Protein AF-A0A1Q8BDU7-F1 (afdb_monomer_lite)

Foldseek 3Di:
DDPVVVVVVVVVVVVVVPPPPPPPPPPPPVPDPPPPDDQFAPDDLVPDDALLSLLCRLDSVSRVLRNLLVVLLVVCCVQEDPVVNVVSVVVVVVLVVVLSVLDDRPDDSVDDDPSSVVSSNVSSVVSSVVSVPADGPHDPVPDPVVVVVVVVPVPPCVVCPVDDDDPPPDD

Sequence (171 aa):
MKPETFLYRLALVVMLATSLTMAFRSSARAAGMQEAGGAGPSFPCEKATTSVEKLICSDRSLSALDLEYSRLYGQRLQESDKPEAEEIRSRAKSSLQTRDNCANDRVDAASLKASELECLASWYYGRIAELSEMPSPAPAEWSPRFVAAVEIYIHPLWRMRDQKPVPEVYV

Structure (mmCIF, N/CA/C/O backbone):
data_AF-A0A1Q8BDU7-F1
#
_entry.id   AF-A0A1Q8BDU7-F1
#
loop_
_atom_site.group_PDB
_atom_site.id
_atom_site.type_symbol
_atom_site.label_atom_id
_atom_site.label_alt_id
_atom_site.label_comp_id
_atom_site.label_asym_id
_atom_site.label_entity_id
_atom_site.label_seq_id
_atom_site.pdbx_PDB_ins_code
_atom_site.Cartn_x
_atom_site.Cartn_y
_atom_site.Cartn_z
_atom_site.occupancy
_atom_site.B_iso_or_equiv
_atom_site.auth_seq_id
_atom_site.auth_comp_id
_atom_site.auth_asym_id
_atom_site.auth_atom_id
_atom_site.pdbx_PDB_model_num
ATOM 1 N N . MET A 1 1 ? -8.641 -54.777 -78.289 1.00 47.88 1 MET A N 1
ATOM 2 C CA . MET A 1 1 ? -8.690 -55.118 -76.846 1.00 47.88 1 MET A CA 1
ATOM 3 C C . MET A 1 1 ? -9.146 -53.892 -76.062 1.00 47.88 1 MET A C 1
ATOM 5 O O . MET A 1 1 ? -8.903 -52.787 -76.518 1.00 47.88 1 MET A O 1
ATOM 9 N N . LYS A 1 2 ? -9.924 -54.103 -74.996 1.00 48.25 2 LYS A N 1
ATOM 10 C CA . LYS A 1 2 ? -11.058 -53.253 -74.578 1.00 48.25 2 LYS A CA 1
ATOM 11 C C . LYS A 1 2 ? -10.652 -51.965 -73.814 1.00 48.25 2 LYS A C 1
ATOM 13 O O . LYS A 1 2 ? -9.809 -52.061 -72.929 1.00 48.25 2 LYS A O 1
ATOM 18 N N . PRO A 1 3 ? -11.291 -50.804 -74.080 1.00 50.81 3 PRO A N 1
ATOM 19 C CA . PRO A 1 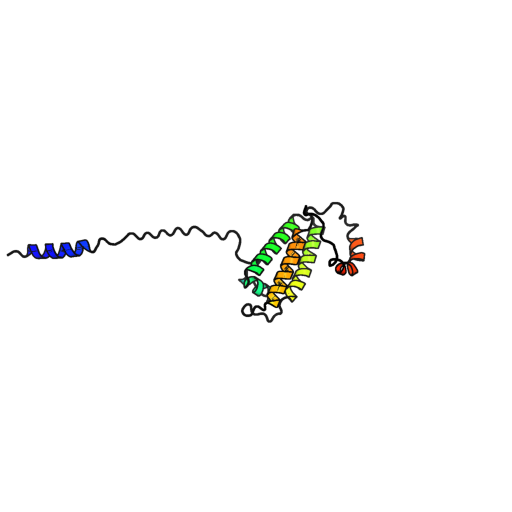3 ? -11.009 -49.512 -73.420 1.00 50.81 3 PRO A CA 1
ATOM 20 C C . PRO A 1 3 ? -11.443 -49.439 -71.939 1.00 50.81 3 PRO A C 1
ATOM 22 O O . PRO A 1 3 ? -11.087 -48.508 -71.224 1.00 50.81 3 PRO A O 1
ATOM 25 N N . GLU A 1 4 ? -12.152 -50.456 -71.453 1.00 53.94 4 GLU A N 1
ATOM 26 C CA . GLU A 1 4 ? -12.769 -50.518 -70.120 1.00 53.94 4 GLU A CA 1
ATOM 27 C C . GLU A 1 4 ? -11.772 -50.839 -68.980 1.00 53.94 4 GLU A C 1
ATOM 29 O O . GLU A 1 4 ? -12.054 -50.596 -67.811 1.00 53.94 4 GLU A O 1
ATOM 34 N N . THR A 1 5 ? -10.578 -51.370 -69.280 1.00 56.34 5 THR A N 1
ATOM 35 C CA . THR A 1 5 ? -9.603 -51.795 -68.248 1.00 56.34 5 THR A CA 1
ATOM 36 C C . THR A 1 5 ? -8.626 -50.697 -67.816 1.00 56.34 5 THR A C 1
ATOM 38 O O . THR A 1 5 ? -7.920 -50.864 -66.820 1.00 56.34 5 THR A O 1
ATOM 41 N N . PHE A 1 6 ? -8.561 -49.579 -68.547 1.00 54.66 6 PHE A N 1
ATOM 42 C CA . PHE A 1 6 ? -7.638 -48.474 -68.250 1.00 54.66 6 PHE A CA 1
ATOM 43 C C . PHE A 1 6 ? -8.195 -47.538 -67.165 1.00 54.66 6 PHE A C 1
ATOM 45 O O . PHE A 1 6 ? -7.457 -47.074 -66.297 1.00 54.66 6 PHE A O 1
ATOM 52 N N . LEU A 1 7 ? -9.518 -47.356 -67.141 1.00 55.69 7 LEU A N 1
ATOM 53 C CA . LEU A 1 7 ? -10.214 -46.544 -66.139 1.00 55.69 7 LEU A CA 1
ATOM 54 C C . LEU A 1 7 ? -10.195 -47.191 -64.742 1.00 55.69 7 LEU A C 1
ATOM 56 O O . LEU A 1 7 ? -10.081 -46.493 -63.738 1.00 55.69 7 LEU A O 1
ATOM 60 N N . TYR A 1 8 ? -10.196 -48.525 -64.668 1.00 51.94 8 TYR A N 1
ATOM 61 C CA . TYR A 1 8 ? -10.174 -49.256 -63.394 1.00 51.94 8 TYR A CA 1
ATOM 62 C C . TYR A 1 8 ? -8.806 -49.241 -62.688 1.00 51.94 8 TYR A C 1
ATOM 64 O O . TYR A 1 8 ? -8.735 -49.377 -61.468 1.00 51.94 8 TYR A O 1
ATOM 72 N N . ARG A 1 9 ? -7.705 -49.055 -63.432 1.00 55.31 9 ARG A N 1
ATOM 73 C CA . ARG A 1 9 ? -6.345 -48.982 -62.864 1.00 55.31 9 ARG A CA 1
ATOM 74 C C . ARG A 1 9 ? -5.955 -47.577 -62.403 1.00 55.31 9 ARG A C 1
ATOM 76 O O . ARG A 1 9 ? -5.210 -47.467 -61.435 1.00 55.31 9 ARG A O 1
ATOM 83 N N . LEU A 1 10 ? -6.500 -46.524 -63.020 1.00 47.88 10 LEU A N 1
ATOM 84 C CA . LEU A 1 10 ? -6.347 -45.153 -62.513 1.00 47.88 10 LEU A CA 1
ATOM 85 C C . LEU A 1 10 ? -7.172 -44.913 -61.235 1.00 47.88 10 LEU A C 1
ATOM 87 O O . LEU A 1 10 ? -6.715 -44.212 -60.336 1.00 47.88 10 LEU A O 1
ATOM 91 N N . ALA A 1 11 ? -8.353 -45.532 -61.117 1.00 51.59 11 ALA A N 1
ATOM 92 C CA . ALA A 1 11 ? -9.232 -45.354 -59.959 1.00 51.59 11 ALA A CA 1
ATOM 93 C C . ALA A 1 11 ? -8.690 -45.983 -58.656 1.00 51.59 11 ALA A C 1
ATOM 95 O O . ALA A 1 11 ? -8.953 -45.463 -57.573 1.00 51.59 11 ALA A O 1
ATOM 96 N N . LEU A 1 12 ? -7.895 -47.060 -58.730 1.00 47.38 12 LEU A N 1
ATOM 97 C CA . LEU A 1 12 ? -7.342 -47.717 -57.534 1.00 47.38 12 LEU A CA 1
ATOM 98 C C . LEU A 1 12 ? -6.225 -46.893 -56.861 1.00 47.38 12 LEU A C 1
ATOM 100 O O . LEU A 1 12 ? -6.081 -46.932 -55.643 1.00 47.38 12 LEU A O 1
ATOM 104 N N . VAL A 1 13 ? -5.448 -46.126 -57.635 1.00 51.22 13 VAL A N 1
ATOM 105 C CA . VAL A 1 13 ? -4.323 -45.330 -57.106 1.00 51.22 13 VAL A CA 1
ATOM 106 C C . VAL A 1 13 ? -4.809 -44.043 -56.428 1.00 51.22 13 VAL A C 1
ATOM 108 O O . VAL A 1 13 ? -4.213 -43.602 -55.450 1.00 51.22 13 VAL A O 1
ATOM 111 N N . VAL A 1 14 ? -5.932 -43.470 -56.876 1.00 49.41 14 VAL A N 1
ATOM 112 C CA . VAL A 1 14 ? -6.504 -42.251 -56.272 1.00 49.41 14 VAL A CA 1
ATOM 113 C C . VAL A 1 14 ? -7.294 -42.555 -54.988 1.00 49.41 14 VAL A C 1
ATOM 115 O O . VAL A 1 14 ? -7.279 -41.751 -54.061 1.00 49.41 14 VAL A O 1
ATOM 118 N N . MET A 1 15 ? -7.905 -43.739 -54.869 1.00 47.75 15 MET A N 1
ATOM 119 C CA . MET A 1 15 ? -8.723 -44.119 -53.701 1.00 47.75 15 MET A CA 1
ATOM 120 C C . MET A 1 15 ? -7.921 -44.594 -52.471 1.00 47.75 15 MET A C 1
ATOM 122 O O . MET A 1 15 ? -8.510 -44.828 -51.419 1.00 47.75 15 MET A O 1
ATOM 126 N N . LEU A 1 16 ? -6.590 -44.715 -52.558 1.00 50.53 16 LEU A N 1
ATOM 127 C CA . LEU A 1 16 ? -5.721 -44.988 -51.397 1.00 50.53 16 LEU A CA 1
ATOM 128 C C . LEU A 1 16 ? -5.041 -43.728 -50.831 1.00 50.53 16 LEU A C 1
ATOM 130 O O . LEU A 1 16 ? -4.495 -43.778 -49.732 1.00 50.53 16 LEU A O 1
ATOM 134 N N . ALA A 1 17 ? -5.108 -42.589 -51.528 1.00 49.16 17 ALA A N 1
ATOM 135 C CA . ALA A 1 17 ? -4.513 -41.325 -51.081 1.00 49.16 17 ALA A CA 1
ATOM 136 C C . ALA A 1 17 ? -5.499 -40.400 -50.337 1.00 49.16 17 ALA A C 1
ATOM 138 O O . ALA A 1 17 ? -5.135 -39.293 -49.950 1.00 49.16 17 ALA A O 1
ATOM 139 N N . THR A 1 18 ? -6.740 -40.837 -50.110 1.00 48.91 18 THR A N 1
ATOM 140 C CA . THR A 1 18 ? -7.782 -40.055 -49.416 1.00 48.91 18 THR A CA 1
ATOM 141 C C . THR A 1 18 ? -8.055 -40.520 -47.982 1.00 48.91 18 THR A C 1
ATOM 143 O O . THR A 1 18 ? -8.941 -39.989 -47.321 1.00 48.91 18 THR A O 1
ATOM 146 N N . SER A 1 19 ? -7.276 -41.470 -47.458 1.00 49.78 19 SER A N 1
ATOM 147 C CA . SER A 1 19 ? -7.478 -42.076 -46.129 1.00 49.78 19 SER A CA 1
ATOM 148 C C . SER A 1 19 ? -6.625 -41.453 -45.015 1.00 49.78 19 SER A C 1
ATOM 150 O O . SER A 1 19 ? -6.350 -42.113 -44.015 1.00 49.78 19 SER A O 1
ATOM 152 N N . LEU A 1 20 ? -6.187 -40.198 -45.166 1.00 54.66 20 LEU A N 1
ATOM 153 C CA . LEU A 1 20 ? -5.427 -39.482 -44.134 1.00 54.66 20 LEU A CA 1
ATOM 154 C C . LEU A 1 20 ? -5.973 -38.072 -43.865 1.00 54.66 20 LEU A C 1
ATOM 156 O O . LEU A 1 20 ? -5.218 -37.130 -43.662 1.00 54.66 20 LEU A O 1
ATOM 160 N N . THR A 1 21 ? -7.293 -37.903 -43.794 1.00 52.19 21 THR A N 1
ATOM 161 C CA . THR A 1 21 ? -7.857 -36.815 -42.979 1.00 52.19 21 THR A CA 1
ATOM 162 C C . THR A 1 21 ? -8.030 -37.344 -41.565 1.00 52.19 21 THR A C 1
ATOM 164 O O . THR A 1 21 ? -9.128 -37.689 -41.126 1.00 52.19 21 THR A O 1
ATOM 167 N N . MET A 1 22 ? -6.897 -37.481 -40.876 1.00 51.22 22 MET A N 1
ATOM 168 C CA . MET A 1 22 ? -6.846 -37.722 -39.443 1.00 51.22 22 MET A CA 1
ATOM 169 C C . MET A 1 22 ? -7.704 -36.640 -38.782 1.00 51.22 22 MET A C 1
ATOM 171 O O . MET A 1 22 ? -7.455 -35.446 -38.946 1.00 51.22 22 MET A O 1
ATOM 175 N N . ALA A 1 23 ? -8.764 -37.068 -38.104 1.00 60.44 23 ALA A N 1
ATOM 176 C CA . ALA A 1 23 ? -9.648 -36.213 -37.340 1.00 60.44 23 ALA A CA 1
ATOM 177 C C . ALA A 1 23 ? -8.865 -35.562 -36.191 1.00 60.44 23 ALA A C 1
ATOM 179 O O . ALA A 1 23 ? -8.906 -36.024 -35.055 1.00 60.44 23 ALA A O 1
ATOM 180 N N . PHE A 1 24 ? -8.172 -34.459 -36.467 1.00 54.19 24 PHE A N 1
ATOM 181 C CA . PHE A 1 24 ? -7.704 -33.540 -35.438 1.00 54.19 24 PHE A CA 1
ATOM 182 C C . PHE A 1 24 ? -8.891 -32.674 -35.006 1.00 54.19 24 PHE A C 1
ATOM 184 O O . PHE A 1 24 ? -8.992 -31.483 -35.290 1.00 54.19 24 PHE A O 1
ATOM 191 N N . ARG A 1 25 ? -9.842 -33.299 -34.304 1.00 57.31 25 ARG A N 1
ATOM 192 C CA . ARG A 1 25 ? -10.736 -32.567 -33.407 1.00 57.31 25 ARG A CA 1
ATOM 193 C C . ARG A 1 25 ? -9.898 -32.140 -32.204 1.00 57.31 25 ARG A C 1
ATOM 195 O O . ARG A 1 25 ? -9.941 -32.769 -31.152 1.00 57.31 25 ARG A O 1
ATOM 202 N N . SER A 1 26 ? -9.139 -31.059 -32.360 1.00 57.69 26 SER A N 1
ATOM 203 C CA . SER A 1 26 ? -8.605 -30.308 -31.226 1.00 57.69 26 SER A CA 1
ATOM 204 C C . SER A 1 26 ? -9.769 -29.618 -30.523 1.00 57.69 26 SER A C 1
ATOM 206 O O . SER A 1 26 ? -9.977 -28.416 -30.653 1.00 57.69 26 SER A O 1
ATOM 208 N N . SER A 1 27 ? -10.557 -30.376 -29.763 1.00 60.31 27 SER A N 1
ATOM 209 C CA . SER A 1 27 ? -11.331 -29.795 -28.674 1.00 60.31 27 SER A CA 1
ATOM 210 C C . SER A 1 27 ? -10.353 -29.500 -27.546 1.00 60.31 27 SER A C 1
ATOM 212 O O . SER A 1 27 ? -10.308 -30.207 -26.542 1.00 60.31 27 SER A O 1
ATOM 214 N N . ALA A 1 28 ? -9.557 -28.443 -27.726 1.00 58.47 28 ALA A N 1
ATOM 215 C CA . ALA A 1 28 ? -8.959 -27.750 -26.605 1.00 58.47 28 ALA A CA 1
ATOM 216 C C . ALA A 1 28 ? -10.127 -27.167 -25.802 1.00 58.47 28 ALA A C 1
ATOM 218 O O . ALA A 1 28 ? -10.575 -26.045 -26.024 1.00 58.47 28 ALA A O 1
ATOM 219 N N . ARG A 1 29 ? -10.669 -27.967 -24.879 1.00 59.12 29 ARG A N 1
ATOM 220 C CA . ARG A 1 29 ? -11.255 -27.402 -23.675 1.00 59.12 29 ARG A CA 1
ATOM 221 C C . ARG A 1 29 ? -10.097 -26.661 -23.031 1.00 59.12 29 ARG A C 1
ATOM 223 O O . ARG A 1 29 ? -9.240 -27.291 -22.419 1.00 59.12 29 ARG A O 1
ATOM 230 N N . ALA A 1 30 ? -10.038 -25.350 -23.252 1.00 49.09 30 ALA A N 1
ATOM 231 C CA . ALA A 1 30 ? -9.343 -24.460 -22.350 1.00 49.09 30 ALA A CA 1
ATOM 232 C C . ALA A 1 30 ? -9.961 -24.740 -20.978 1.00 49.09 30 ALA A C 1
ATOM 234 O O . ALA A 1 30 ? -11.055 -24.272 -20.662 1.00 49.09 30 ALA A O 1
ATOM 235 N N . ALA A 1 31 ? -9.320 -25.634 -20.225 1.00 49.44 31 ALA A N 1
ATOM 236 C CA . ALA A 1 31 ? -9.490 -25.689 -18.796 1.00 49.44 31 ALA A CA 1
ATOM 237 C C . ALA A 1 31 ? -9.192 -24.266 -18.347 1.00 49.44 31 ALA A C 1
ATOM 239 O O . ALA A 1 31 ? -8.101 -23.750 -18.598 1.00 49.44 31 ALA A O 1
ATOM 240 N N . GLY A 1 32 ? -10.228 -23.597 -17.846 1.00 49.44 32 GLY A N 1
ATOM 241 C CA . GLY A 1 32 ? -10.107 -22.243 -17.366 1.00 49.44 32 GLY A CA 1
ATOM 242 C C . GLY A 1 32 ? -8.960 -22.197 -16.376 1.00 49.44 32 GLY A C 1
ATOM 243 O O . GLY A 1 32 ? -9.040 -22.792 -15.306 1.00 49.44 32 GLY A O 1
ATOM 244 N N . MET A 1 33 ? -7.923 -21.443 -16.717 1.00 46.06 33 MET A N 1
ATOM 245 C CA . MET A 1 33 ? -7.208 -20.717 -15.690 1.00 46.06 33 MET A CA 1
ATOM 246 C C . MET A 1 33 ? -8.097 -19.518 -15.379 1.00 46.06 33 MET A C 1
ATOM 248 O O . MET A 1 33 ? -7.951 -18.425 -15.916 1.00 46.06 33 MET A O 1
ATOM 252 N N . GLN A 1 34 ? -9.125 -19.784 -14.575 1.00 44.12 34 GLN A N 1
ATOM 253 C CA . GLN A 1 34 ? -9.663 -18.760 -13.705 1.00 44.12 34 GLN A CA 1
ATOM 254 C C . GLN A 1 34 ? -8.496 -18.381 -12.795 1.00 44.12 34 GLN A C 1
ATOM 256 O O . GLN A 1 34 ? -8.166 -19.107 -11.863 1.00 44.12 34 GLN A O 1
ATOM 261 N N . GLU A 1 35 ? -7.824 -17.282 -13.133 1.00 43.53 35 GLU A N 1
ATOM 262 C CA . GLU A 1 35 ? -7.021 -16.494 -12.199 1.00 43.53 35 GLU A CA 1
ATOM 263 C C . GLU A 1 35 ? -7.981 -15.999 -11.109 1.00 43.53 35 GLU A C 1
ATOM 265 O O . GLU A 1 35 ? -8.542 -14.906 -11.149 1.00 43.53 35 GLU A O 1
ATOM 270 N N . ALA A 1 36 ? -8.288 -16.892 -10.175 1.00 46.44 36 ALA A N 1
ATOM 271 C CA . ALA A 1 36 ? -9.000 -16.579 -8.958 1.00 46.44 36 ALA A CA 1
ATOM 272 C C . ALA A 1 36 ? -7.946 -16.148 -7.931 1.00 46.44 36 ALA A C 1
ATOM 274 O O . ALA A 1 36 ? -7.389 -16.978 -7.218 1.00 46.44 36 ALA A O 1
ATOM 275 N N . GLY A 1 37 ? -7.654 -14.845 -7.919 1.00 46.69 37 GLY A N 1
ATOM 276 C CA . GLY A 1 37 ? -6.699 -14.191 -7.017 1.00 46.69 37 GLY A CA 1
ATOM 277 C C . GLY A 1 37 ? -5.745 -13.299 -7.803 1.00 46.69 37 GLY A C 1
ATOM 278 O O . GLY A 1 37 ? -4.677 -13.750 -8.187 1.00 46.69 37 GLY A O 1
ATOM 279 N N . GLY A 1 38 ? -6.182 -12.071 -8.098 1.00 54.97 38 GLY A N 1
ATOM 280 C CA . GLY A 1 38 ? -5.624 -11.223 -9.154 1.00 54.97 38 GLY A CA 1
ATOM 281 C C . GLY A 1 38 ? -4.102 -11.069 -9.148 1.00 54.97 38 GLY A C 1
ATOM 282 O O . GLY A 1 38 ? -3.517 -10.631 -8.163 1.00 54.97 38 GLY A O 1
ATOM 283 N N . ALA A 1 39 ? -3.480 -11.347 -10.294 1.00 71.12 39 ALA A N 1
ATOM 284 C CA . ALA A 1 39 ? -2.057 -11.147 -10.579 1.00 71.12 39 ALA A CA 1
ATOM 285 C C . ALA A 1 39 ? -1.569 -9.679 -10.596 1.00 71.12 39 ALA A C 1
ATOM 287 O O . ALA A 1 39 ? -0.574 -9.376 -11.257 1.00 71.12 39 ALA A O 1
ATOM 288 N N . GLY A 1 40 ? -2.244 -8.762 -9.904 1.00 86.25 40 GLY A N 1
ATOM 289 C CA . GLY A 1 40 ? -1.918 -7.339 -9.891 1.00 86.25 40 GLY A CA 1
ATOM 290 C C . GLY A 1 40 ? -1.989 -6.730 -8.491 1.00 86.25 40 GLY A C 1
ATOM 291 O O . GLY A 1 40 ? -2.440 -7.387 -7.550 1.00 86.25 40 GLY A O 1
ATOM 292 N N . PRO A 1 41 ? -1.543 -5.474 -8.343 1.00 95.50 41 PRO A N 1
ATOM 293 C CA . PRO A 1 41 ? -1.660 -4.749 -7.086 1.00 95.50 41 PRO A CA 1
ATOM 294 C C . PRO A 1 41 ? -3.127 -4.477 -6.731 1.00 95.50 41 PRO A C 1
ATOM 296 O O . PRO A 1 41 ? -4.053 -4.781 -7.483 1.00 95.50 41 PRO A O 1
ATOM 299 N N . SER A 1 42 ? -3.361 -3.851 -5.581 1.00 95.75 42 SER A N 1
ATOM 300 C CA . SER A 1 42 ? -4.707 -3.538 -5.088 1.00 95.75 42 SER A CA 1
ATOM 301 C C . SER A 1 42 ? -5.455 -2.463 -5.896 1.00 95.75 42 SER A C 1
ATOM 303 O O . SER A 1 42 ? -6.590 -2.111 -5.563 1.00 95.75 42 SER A O 1
ATOM 305 N N . PHE A 1 43 ? -4.850 -1.954 -6.972 1.00 94.69 43 PHE A N 1
ATOM 306 C CA . PHE A 1 43 ? -5.414 -0.961 -7.878 1.00 94.69 43 PHE A CA 1
ATOM 307 C C . PHE A 1 43 ? -5.190 -1.349 -9.355 1.00 94.69 43 PHE A C 1
ATOM 309 O O . PHE A 1 43 ? -4.261 -2.090 -9.671 1.00 94.69 43 PHE A O 1
ATOM 316 N N . PRO A 1 44 ? -6.011 -0.841 -10.295 1.00 94.31 44 PRO A N 1
ATOM 317 C CA . PRO A 1 44 ? -5.818 -1.096 -11.722 1.00 94.31 44 PRO A CA 1
ATOM 318 C C . PRO A 1 44 ? -4.575 -0.378 -12.253 1.00 94.31 44 PRO A C 1
ATOM 320 O O . PRO A 1 44 ? -4.496 0.852 -12.188 1.00 94.31 44 PRO A O 1
ATOM 323 N N . CYS A 1 45 ? -3.632 -1.121 -12.825 1.00 94.19 45 CYS A N 1
ATOM 324 C CA . CYS A 1 45 ? -2.373 -0.564 -13.319 1.00 94.19 45 CYS A CA 1
ATOM 325 C C . CYS A 1 45 ? -2.537 0.442 -14.461 1.00 94.19 45 CYS A C 1
ATOM 327 O O . CYS A 1 45 ? -1.718 1.344 -14.615 1.00 94.19 45 CYS A O 1
ATOM 329 N N . GLU A 1 46 ? -3.631 0.372 -15.215 1.00 93.25 46 GL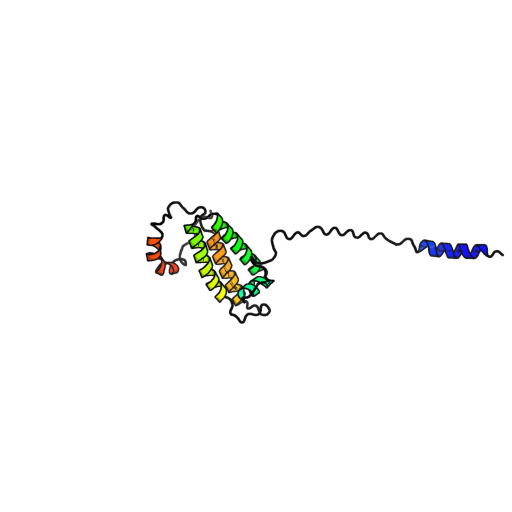U A N 1
ATOM 330 C CA . GLU A 1 46 ? -3.967 1.340 -16.265 1.00 93.25 46 GLU A CA 1
ATOM 331 C C . GLU A 1 46 ? -4.292 2.728 -15.696 1.00 93.25 46 GLU A C 1
ATOM 333 O O . GLU A 1 46 ? -4.296 3.718 -16.426 1.00 93.25 46 GLU A O 1
ATOM 338 N N . LYS A 1 47 ? -4.577 2.806 -14.390 1.00 92.81 47 LYS A N 1
ATOM 339 C CA . LYS A 1 47 ? -4.834 4.047 -13.655 1.00 92.81 47 LYS A CA 1
ATOM 340 C C . LYS A 1 47 ? -3.616 4.536 -12.871 1.00 92.81 47 LYS A C 1
ATOM 342 O O . LYS A 1 47 ? -3.743 5.527 -12.160 1.00 92.81 47 LYS A O 1
ATOM 347 N N . ALA A 1 48 ? -2.462 3.874 -12.987 1.00 91.62 48 ALA A N 1
ATOM 348 C CA . ALA A 1 48 ? -1.233 4.303 -12.333 1.00 91.62 48 ALA A CA 1
ATOM 349 C C . ALA A 1 48 ? -0.798 5.682 -12.856 1.00 91.62 48 ALA A C 1
ATOM 351 O O . ALA A 1 48 ? -0.494 5.862 -14.038 1.00 91.62 48 ALA A O 1
ATOM 352 N N . THR A 1 49 ? -0.739 6.661 -11.964 1.00 87.69 49 THR A N 1
ATOM 353 C CA . THR A 1 49 ? -0.353 8.042 -12.277 1.00 87.69 49 THR A CA 1
ATOM 354 C C . THR A 1 49 ? 1.019 8.390 -11.716 1.00 87.69 49 THR A C 1
ATOM 356 O O . THR A 1 49 ? 1.807 9.053 -12.397 1.00 87.69 49 THR A O 1
ATOM 359 N N . THR A 1 50 ? 1.342 7.888 -10.525 1.00 88.12 50 THR A N 1
ATOM 360 C CA . THR A 1 50 ? 2.591 8.186 -9.817 1.00 88.12 50 THR A CA 1
ATOM 361 C C . THR A 1 50 ? 3.723 7.245 -10.224 1.00 88.12 50 THR A C 1
ATOM 363 O O . THR A 1 50 ? 3.497 6.143 -10.730 1.00 88.12 50 THR A O 1
ATOM 366 N N . SER A 1 51 ? 4.968 7.665 -9.988 1.00 89.19 51 SER A N 1
ATOM 367 C CA . SER A 1 51 ? 6.142 6.803 -10.160 1.00 89.19 51 SER A CA 1
ATOM 368 C C . SER A 1 51 ? 6.046 5.535 -9.310 1.00 89.19 51 SER A C 1
ATOM 370 O O . SER A 1 51 ? 6.295 4.448 -9.816 1.00 89.19 51 SER A O 1
ATOM 372 N N . VAL A 1 52 ? 5.618 5.652 -8.048 1.00 92.25 52 VAL A N 1
ATOM 373 C CA . VAL A 1 52 ? 5.452 4.500 -7.149 1.00 92.25 52 VAL A CA 1
ATOM 374 C C . VAL A 1 52 ? 4.404 3.521 -7.669 1.00 92.25 52 VAL A C 1
ATOM 376 O O . VAL A 1 52 ? 4.673 2.327 -7.723 1.00 92.25 52 VAL A O 1
ATOM 379 N N . GLU A 1 53 ? 3.241 3.999 -8.116 1.00 92.19 53 GLU A N 1
ATOM 380 C CA . GLU A 1 53 ? 2.209 3.125 -8.693 1.00 92.19 53 GLU A CA 1
ATOM 381 C C . GLU A 1 53 ? 2.725 2.378 -9.928 1.00 92.19 53 GLU A C 1
ATOM 383 O O . GLU A 1 53 ? 2.496 1.179 -10.073 1.00 92.19 53 GLU A O 1
ATOM 388 N N . LYS A 1 54 ? 3.474 3.063 -10.799 1.00 91.00 54 LYS A N 1
ATOM 389 C CA . LYS A 1 54 ? 4.081 2.441 -11.983 1.00 91.00 54 LYS A CA 1
ATOM 390 C C . LYS A 1 54 ? 5.126 1.393 -11.601 1.00 91.00 54 LYS A C 1
ATOM 392 O O . LYS A 1 54 ? 5.132 0.323 -12.203 1.00 91.00 54 LYS A O 1
ATOM 397 N N . LEU A 1 55 ? 5.959 1.673 -10.594 1.00 91.69 55 LEU A N 1
ATOM 398 C CA . LEU A 1 55 ? 6.935 0.724 -10.050 1.00 91.69 55 LEU A CA 1
ATOM 399 C C . LEU A 1 55 ? 6.250 -0.533 -9.511 1.00 91.69 55 LEU A C 1
ATOM 401 O O . LEU A 1 55 ? 6.623 -1.642 -9.891 1.00 91.69 55 LEU A O 1
ATOM 405 N N . ILE A 1 56 ? 5.210 -0.353 -8.691 1.00 92.88 56 ILE A N 1
ATOM 406 C CA . ILE A 1 56 ? 4.407 -1.449 -8.141 1.00 92.88 56 ILE A CA 1
ATOM 407 C C . ILE A 1 56 ? 3.840 -2.303 -9.277 1.00 92.88 56 ILE A C 1
ATOM 409 O O . ILE A 1 56 ? 3.963 -3.521 -9.241 1.00 92.88 56 ILE A O 1
ATOM 413 N N . CYS A 1 57 ? 3.281 -1.674 -10.312 1.00 93.19 57 CYS A N 1
ATOM 414 C CA . CYS A 1 57 ? 2.733 -2.365 -11.478 1.00 93.19 57 CYS A CA 1
ATOM 415 C C . CYS A 1 57 ? 3.774 -3.085 -12.345 1.00 93.19 57 CYS A C 1
ATOM 417 O O . CYS A 1 57 ? 3.437 -4.061 -13.012 1.00 93.19 57 CYS A O 1
ATOM 419 N N . SER A 1 58 ? 5.021 -2.608 -12.373 1.00 91.25 58 SER A N 1
ATOM 420 C CA . SER A 1 58 ? 6.098 -3.231 -13.153 1.00 91.25 58 SER A CA 1
ATOM 421 C C . SER A 1 58 ? 6.809 -4.379 -12.438 1.00 91.25 58 SER A C 1
ATOM 423 O O . SER A 1 58 ? 7.462 -5.184 -13.101 1.00 91.25 58 SER A O 1
ATOM 425 N N . ASP A 1 59 ? 6.688 -4.473 -11.110 1.00 91.44 59 ASP A N 1
ATOM 426 C CA . ASP A 1 59 ? 7.352 -5.496 -10.306 1.00 91.44 59 ASP A CA 1
ATOM 427 C C . ASP A 1 59 ? 6.335 -6.424 -9.626 1.00 91.44 59 ASP A C 1
ATOM 429 O O . ASP A 1 59 ? 5.504 -6.011 -8.816 1.00 91.44 59 ASP A O 1
ATOM 433 N N . ARG A 1 60 ? 6.419 -7.723 -9.936 1.00 92.25 60 ARG A N 1
ATOM 434 C CA . ARG A 1 60 ? 5.495 -8.738 -9.405 1.00 92.25 60 ARG A CA 1
ATOM 435 C C . ARG A 1 60 ? 5.554 -8.844 -7.877 1.00 92.25 60 ARG A C 1
ATOM 437 O O . ARG A 1 60 ? 4.525 -9.112 -7.259 1.00 92.25 60 ARG A O 1
ATOM 444 N N . SER A 1 61 ? 6.728 -8.671 -7.273 1.00 90.38 61 SER A N 1
ATOM 445 C CA . SER A 1 61 ? 6.893 -8.804 -5.822 1.00 90.38 61 SER A CA 1
ATOM 446 C C . SER A 1 61 ? 6.260 -7.614 -5.105 1.00 90.38 61 SER A C 1
ATOM 448 O O . SER A 1 61 ? 5.497 -7.807 -4.161 1.00 90.38 61 SER A O 1
ATOM 450 N N . LEU A 1 62 ? 6.490 -6.394 -5.599 1.00 93.50 62 LEU A N 1
ATOM 451 C CA . LEU A 1 62 ? 5.830 -5.190 -5.092 1.00 93.50 62 LEU A CA 1
ATOM 452 C C . LEU A 1 62 ? 4.313 -5.234 -5.299 1.00 93.50 62 LEU A C 1
ATOM 454 O O . LEU A 1 62 ? 3.573 -4.870 -4.390 1.00 93.50 62 LEU A O 1
ATOM 458 N N . SER A 1 63 ? 3.840 -5.728 -6.447 1.00 95.31 63 SER A N 1
ATOM 459 C CA . SER A 1 63 ? 2.407 -5.948 -6.687 1.00 95.31 63 SER A CA 1
ATOM 460 C C . SER A 1 63 ? 1.777 -6.869 -5.639 1.00 95.31 63 SER A C 1
ATOM 462 O O . SER A 1 63 ? 0.724 -6.553 -5.088 1.00 95.31 63 SER A O 1
ATOM 464 N N . ALA A 1 64 ? 2.431 -7.992 -5.327 1.00 93.00 64 ALA A N 1
ATOM 465 C CA . ALA A 1 64 ? 1.941 -8.933 -4.322 1.00 93.00 64 ALA A CA 1
ATOM 466 C C . ALA A 1 64 ? 1.933 -8.324 -2.910 1.00 93.00 64 ALA A C 1
ATOM 468 O O . ALA A 1 64 ? 0.975 -8.512 -2.161 1.00 93.00 64 ALA A O 1
ATOM 469 N N . LEU A 1 65 ? 2.974 -7.563 -2.559 1.00 94.12 65 LEU A N 1
ATOM 470 C CA . LEU A 1 65 ? 3.055 -6.850 -1.285 1.00 94.12 65 LEU A CA 1
ATOM 471 C C . LEU A 1 65 ? 1.962 -5.779 -1.149 1.00 94.12 65 LEU A C 1
ATOM 473 O O . LEU A 1 65 ? 1.351 -5.662 -0.087 1.00 94.12 65 LEU A O 1
ATOM 477 N N . ASP A 1 66 ? 1.671 -5.036 -2.219 1.00 97.00 66 ASP A N 1
ATOM 478 C CA . ASP A 1 66 ? 0.583 -4.055 -2.242 1.00 97.00 66 ASP A CA 1
ATOM 479 C C . ASP A 1 66 ? -0.786 -4.702 -2.020 1.00 97.00 66 ASP A C 1
ATOM 481 O O . ASP A 1 66 ? -1.584 -4.227 -1.205 1.00 97.00 66 ASP A O 1
ATOM 485 N N . LEU A 1 67 ? -1.033 -5.827 -2.696 1.00 96.00 67 LEU A N 1
ATOM 486 C CA . LEU A 1 67 ? -2.264 -6.589 -2.542 1.00 96.00 67 LEU A CA 1
ATOM 487 C C . LEU A 1 67 ? -2.432 -7.114 -1.108 1.00 96.00 67 LEU A C 1
ATOM 489 O O . LEU A 1 67 ? -3.508 -6.968 -0.525 1.00 96.00 67 LEU A O 1
ATOM 493 N N . GLU A 1 68 ? -1.375 -7.677 -0.520 1.00 93.75 68 GLU A N 1
ATOM 494 C CA . GLU A 1 68 ? -1.412 -8.206 0.846 1.00 93.75 68 GLU A CA 1
ATOM 495 C C . GLU A 1 68 ? -1.609 -7.101 1.891 1.00 93.75 68 GLU A C 1
ATOM 497 O O . GLU A 1 68 ? -2.445 -7.235 2.788 1.00 93.75 68 GLU A O 1
ATOM 502 N N . TYR A 1 69 ? -0.911 -5.970 1.745 1.00 94.69 69 TYR A N 1
ATOM 503 C CA . TYR A 1 69 ? -1.128 -4.797 2.591 1.00 94.69 69 TYR A CA 1
ATOM 504 C C . TYR A 1 69 ? -2.588 -4.331 2.537 1.00 94.69 69 TYR A C 1
ATOM 506 O O . TYR A 1 69 ? -3.201 -4.099 3.580 1.00 94.69 69 TYR A O 1
ATOM 514 N N . SER A 1 70 ? -3.165 -4.233 1.336 1.00 96.12 70 SER A N 1
ATOM 515 C CA . SER A 1 70 ? -4.555 -3.811 1.146 1.00 96.12 70 SER A CA 1
ATOM 516 C C . SER A 1 70 ? -5.549 -4.792 1.774 1.00 96.12 70 SER A C 1
ATOM 518 O O . SER A 1 70 ? -6.493 -4.373 2.452 1.00 96.12 70 SER A O 1
ATOM 520 N N . ARG A 1 71 ? -5.300 -6.102 1.635 1.00 94.88 71 ARG A N 1
ATOM 521 C CA . ARG A 1 71 ? -6.097 -7.160 2.269 1.00 94.88 71 ARG A CA 1
ATOM 522 C C . ARG A 1 71 ? -6.092 -7.023 3.792 1.00 94.88 71 ARG A C 1
ATOM 524 O O . ARG A 1 71 ? -7.163 -6.990 4.397 1.00 94.88 71 ARG A O 1
ATOM 531 N N . LEU A 1 72 ? -4.911 -6.913 4.404 1.00 91.94 72 LEU A N 1
ATOM 532 C CA . LEU A 1 72 ? -4.763 -6.757 5.855 1.00 91.94 72 LEU A CA 1
ATOM 533 C C . LEU A 1 72 ? -5.390 -5.455 6.348 1.00 91.94 72 LEU A C 1
ATOM 535 O O . LEU A 1 72 ? -6.146 -5.466 7.313 1.00 91.94 72 LEU A O 1
ATOM 539 N N . TYR A 1 73 ? -5.137 -4.340 5.666 1.00 94.94 73 TYR A N 1
ATOM 540 C CA . TYR A 1 73 ? -5.738 -3.051 5.999 1.00 94.94 73 TYR A CA 1
ATOM 541 C C . TYR A 1 73 ? -7.271 -3.121 5.987 1.00 94.94 73 TYR A C 1
ATOM 543 O O . TYR A 1 73 ? -7.918 -2.690 6.942 1.00 94.94 73 TYR A O 1
ATOM 551 N N . GLY A 1 74 ? -7.857 -3.717 4.943 1.00 94.44 74 GLY A N 1
ATOM 552 C CA . GLY A 1 74 ? -9.299 -3.929 4.843 1.00 94.44 74 GLY A CA 1
ATOM 553 C C . GLY A 1 74 ? -9.847 -4.816 5.961 1.00 94.44 74 GLY A C 1
ATOM 554 O O . GLY A 1 74 ? -10.872 -4.476 6.548 1.00 94.44 74 GLY A O 1
ATOM 555 N N . GLN A 1 75 ? -9.146 -5.905 6.291 1.00 93.50 75 GLN A N 1
ATOM 556 C CA . GLN A 1 75 ? -9.494 -6.786 7.406 1.00 93.50 75 GLN A CA 1
ATOM 557 C C . GLN A 1 75 ? -9.504 -6.021 8.737 1.00 93.50 75 GLN A C 1
ATOM 559 O O . GLN A 1 75 ? -10.488 -6.079 9.470 1.00 93.50 75 GLN A O 1
ATOM 564 N N . ARG A 1 76 ? -8.463 -5.232 9.028 1.00 89.69 76 ARG A N 1
ATOM 565 C CA . ARG A 1 76 ? -8.386 -4.480 10.289 1.00 89.69 76 ARG A CA 1
ATOM 566 C C . ARG A 1 76 ? -9.481 -3.434 10.411 1.00 89.69 76 ARG A C 1
ATOM 568 O O . ARG A 1 76 ? -10.114 -3.340 11.449 1.00 89.69 76 ARG A O 1
ATOM 575 N N . LEU A 1 77 ? -9.797 -2.724 9.330 1.00 92.62 77 LEU A N 1
ATOM 576 C CA . LEU A 1 77 ? -10.926 -1.792 9.340 1.00 92.62 77 LEU A CA 1
ATOM 577 C C . LEU A 1 77 ? -12.284 -2.456 9.610 1.00 92.62 77 LEU A C 1
ATOM 579 O O . LEU A 1 77 ? -13.195 -1.764 10.054 1.00 92.62 77 LEU A O 1
ATOM 583 N N . GLN A 1 78 ? -12.448 -3.743 9.290 1.00 93.69 78 GLN A N 1
ATOM 584 C CA . GLN A 1 78 ? -13.686 -4.484 9.556 1.00 93.69 78 GLN A CA 1
ATOM 585 C C . GLN A 1 78 ? -13.766 -4.988 10.999 1.00 93.69 78 GLN A C 1
ATOM 587 O O . GLN A 1 78 ? -14.861 -5.086 11.544 1.00 93.69 78 GLN A O 1
ATOM 592 N N . GLU A 1 79 ? -12.623 -5.319 11.597 1.00 89.75 79 GLU A N 1
ATOM 593 C CA . GLU A 1 79 ? -12.527 -5.845 12.962 1.00 89.75 79 GLU A CA 1
ATOM 594 C C . GLU A 1 79 ? -12.505 -4.741 14.035 1.00 8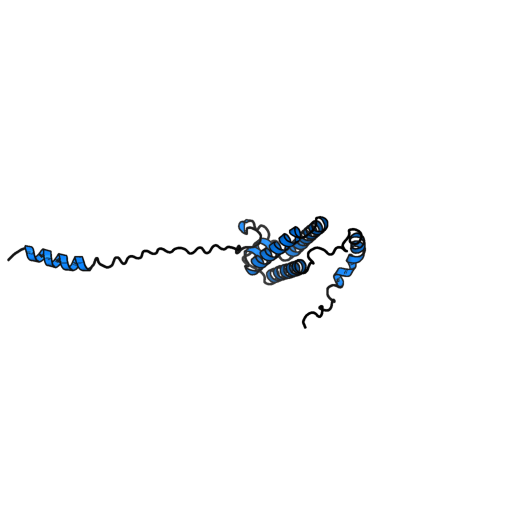9.75 79 GLU A C 1
ATOM 596 O O . GLU A 1 79 ? -12.813 -5.005 15.196 1.00 89.75 79 GLU A O 1
ATOM 601 N N . SER A 1 80 ? -12.167 -3.511 13.645 1.00 85.19 80 SER A N 1
ATOM 602 C CA . SER A 1 80 ? -12.059 -2.354 14.533 1.00 85.19 80 SER A CA 1
ATOM 603 C C . SER A 1 80 ? -13.384 -1.640 14.795 1.00 85.19 80 SER A C 1
ATOM 605 O O . SER A 1 80 ? -14.272 -1.566 13.940 1.00 85.19 80 SER A O 1
ATOM 607 N N . ASP A 1 81 ? -13.487 -1.019 15.971 1.00 88.06 81 ASP A N 1
ATOM 608 C CA . ASP A 1 81 ? -14.544 -0.050 16.249 1.00 88.06 81 ASP A CA 1
ATOM 609 C C . ASP A 1 81 ? -14.294 1.293 15.531 1.00 88.06 81 ASP A C 1
ATOM 611 O O . ASP A 1 81 ? -13.301 1.485 14.825 1.00 88.06 81 ASP A O 1
ATOM 615 N N . LYS A 1 82 ? -15.233 2.241 15.649 1.00 85.75 82 LYS A N 1
ATOM 616 C CA . LYS A 1 82 ? -15.149 3.505 14.901 1.00 85.75 82 LYS A CA 1
ATOM 617 C C . LYS A 1 82 ? -13.897 4.337 15.260 1.00 85.75 82 LYS A C 1
ATOM 619 O O . LYS A 1 82 ? -13.223 4.751 14.316 1.00 85.75 82 LYS A O 1
ATOM 624 N N . PRO A 1 83 ? -13.579 4.605 16.543 1.00 84.62 83 PRO A N 1
ATOM 625 C CA . PRO A 1 83 ? -12.354 5.318 16.910 1.00 84.62 83 PRO A CA 1
ATOM 626 C C . PRO A 1 83 ? -11.076 4.650 16.390 1.00 84.62 83 PRO A C 1
ATOM 628 O O . PRO A 1 83 ? -10.234 5.322 15.795 1.00 84.62 83 PRO A O 1
ATOM 631 N N . GLU A 1 84 ? -10.947 3.332 16.547 1.00 83.56 84 GLU A N 1
ATOM 632 C CA . GLU A 1 84 ? -9.761 2.604 16.092 1.00 83.56 84 GLU A CA 1
ATOM 633 C C . GLU A 1 84 ? -9.644 2.620 14.557 1.00 83.56 84 GLU A C 1
ATOM 635 O O . GLU A 1 84 ? -8.576 2.886 14.001 1.00 83.56 84 GLU A O 1
ATOM 640 N N . ALA A 1 85 ? -10.757 2.440 13.840 1.00 86.88 85 ALA A N 1
ATOM 641 C CA . ALA A 1 85 ? -10.777 2.526 12.384 1.00 86.88 85 ALA A CA 1
ATOM 642 C C . ALA A 1 85 ? -10.393 3.927 11.866 1.00 86.88 85 ALA A C 1
ATOM 644 O O . ALA A 1 85 ? -9.783 4.045 10.798 1.00 86.88 85 ALA A O 1
ATOM 645 N N . GLU A 1 86 ? -10.745 5.000 12.580 1.00 85.56 86 GLU A N 1
ATOM 646 C CA . GLU A 1 86 ? -10.316 6.368 12.253 1.00 85.56 86 GLU A CA 1
ATOM 647 C C . GLU A 1 86 ? -8.801 6.543 12.442 1.00 85.56 86 GLU A C 1
ATOM 649 O O . GLU A 1 86 ? -8.137 7.127 11.576 1.00 85.56 86 GLU A O 1
ATOM 654 N N . GLU A 1 87 ? -8.229 5.968 13.502 1.00 86.31 87 GLU A N 1
ATOM 655 C CA . GLU A 1 87 ? -6.784 5.973 13.736 1.00 86.31 87 GLU A CA 1
ATOM 656 C C . GLU A 1 87 ? -6.023 5.194 12.650 1.00 86.31 87 GLU A C 1
ATOM 658 O O . GLU A 1 87 ? -5.055 5.708 12.076 1.00 86.31 87 GLU A O 1
ATOM 663 N N . ILE A 1 88 ? -6.500 3.996 12.295 1.00 87.50 88 ILE A N 1
ATOM 664 C CA . ILE A 1 88 ? -5.926 3.168 11.224 1.00 87.50 88 ILE A CA 1
ATOM 665 C C . ILE A 1 88 ? -5.919 3.934 9.891 1.00 87.50 88 ILE A C 1
ATOM 667 O O . ILE A 1 88 ? -4.896 3.960 9.199 1.00 87.50 88 ILE A O 1
ATOM 671 N N . ARG A 1 89 ? -7.018 4.620 9.537 1.00 90.19 89 ARG A N 1
ATOM 672 C CA . ARG A 1 89 ? -7.097 5.451 8.317 1.00 90.19 89 ARG A CA 1
ATOM 673 C C . ARG A 1 89 ? -6.116 6.620 8.352 1.00 90.19 89 ARG A C 1
ATOM 675 O O . ARG A 1 89 ? -5.447 6.887 7.352 1.00 90.19 89 ARG A O 1
ATOM 682 N N . SER A 1 90 ? -6.031 7.319 9.483 1.00 87.62 90 SER A N 1
ATOM 683 C CA . SER A 1 90 ? -5.122 8.457 9.658 1.00 87.62 90 SER A CA 1
ATOM 684 C C . SER A 1 90 ? -3.662 8.033 9.476 1.00 87.62 90 SER A C 1
ATOM 686 O O . SER A 1 90 ? -2.922 8.633 8.691 1.00 87.62 90 SER A O 1
ATOM 688 N N . ARG A 1 91 ? -3.271 6.922 10.111 1.00 88.25 91 ARG A N 1
ATOM 689 C CA . ARG A 1 91 ? -1.918 6.365 10.018 1.00 88.25 91 ARG A CA 1
ATOM 690 C C . ARG A 1 91 ? -1.594 5.827 8.626 1.00 88.25 91 ARG A C 1
ATOM 692 O O . ARG A 1 91 ? -0.472 5.995 8.150 1.00 88.25 91 ARG A O 1
ATOM 699 N N . ALA A 1 92 ? -2.561 5.212 7.945 1.00 90.75 92 ALA A N 1
ATOM 700 C CA . ALA A 1 92 ? -2.386 4.780 6.561 1.00 90.75 92 ALA A CA 1
ATOM 701 C C . ALA A 1 92 ? -2.121 5.977 5.634 1.00 90.75 92 ALA A C 1
ATOM 703 O O . ALA A 1 92 ? -1.190 5.934 4.832 1.00 90.75 92 ALA A O 1
ATOM 704 N N . LYS A 1 93 ? -2.870 7.078 5.792 1.00 90.06 93 LYS A N 1
ATOM 705 C CA . LYS A 1 93 ? -2.675 8.304 5.003 1.00 90.06 93 LYS A CA 1
ATOM 706 C C . LYS A 1 93 ? -1.265 8.881 5.165 1.00 90.06 93 LYS A C 1
ATOM 708 O O . LYS A 1 93 ? -0.629 9.186 4.160 1.00 90.06 93 LYS A O 1
ATOM 713 N N . SER A 1 94 ? -0.767 9.018 6.396 1.00 87.75 94 SER A N 1
ATOM 714 C CA . SER A 1 94 ? 0.589 9.540 6.638 1.00 87.75 94 SER A CA 1
ATOM 715 C C . SER A 1 94 ? 1.680 8.582 6.145 1.00 87.75 94 SER A C 1
ATOM 717 O O . SER A 1 94 ? 2.694 9.009 5.590 1.00 87.75 94 SER A O 1
ATOM 719 N N . SER A 1 95 ? 1.458 7.274 6.276 1.00 88.31 95 SER A N 1
ATOM 720 C CA . SER A 1 95 ? 2.413 6.261 5.819 1.00 88.31 95 SER A CA 1
ATOM 721 C C . SER A 1 95 ? 2.544 6.240 4.296 1.00 88.31 95 SER A C 1
ATOM 723 O O . SER A 1 95 ? 3.659 6.103 3.796 1.00 88.31 95 SER A O 1
ATOM 725 N N . LEU A 1 96 ? 1.442 6.416 3.555 1.00 90.88 96 LEU A N 1
ATOM 726 C CA . LEU A 1 96 ? 1.462 6.485 2.088 1.00 90.88 96 LEU A CA 1
ATOM 727 C C . LEU A 1 96 ? 2.271 7.686 1.581 1.00 90.88 96 LEU A C 1
ATOM 729 O O . LEU A 1 96 ? 3.046 7.538 0.647 1.00 90.88 96 LEU A O 1
ATOM 733 N N . GLN A 1 97 ? 2.201 8.835 2.259 1.00 88.06 97 GLN A N 1
ATOM 734 C CA . GLN A 1 97 ? 3.072 9.975 1.939 1.00 88.06 97 GLN A CA 1
ATOM 735 C C . GLN A 1 97 ? 4.558 9.632 2.116 1.00 88.06 97 GLN A C 1
ATOM 737 O O . GLN A 1 97 ? 5.401 10.096 1.356 1.00 88.06 97 GLN A O 1
ATOM 742 N N . THR A 1 98 ? 4.890 8.800 3.108 1.00 88.31 98 THR A N 1
ATOM 743 C CA . THR A 1 98 ? 6.269 8.335 3.314 1.00 88.31 98 THR A CA 1
ATOM 744 C C . THR A 1 98 ? 6.695 7.337 2.237 1.00 88.31 98 THR A C 1
ATOM 746 O O . THR A 1 98 ? 7.816 7.432 1.747 1.00 88.31 98 THR A O 1
ATOM 749 N N . ARG A 1 99 ? 5.802 6.422 1.829 1.00 93.06 99 ARG A N 1
ATOM 750 C CA . ARG A 1 99 ? 6.025 5.486 0.712 1.00 93.06 99 ARG A CA 1
ATOM 751 C C . ARG A 1 99 ? 6.367 6.229 -0.570 1.00 93.06 99 ARG A C 1
ATOM 753 O O . ARG A 1 99 ? 7.285 5.842 -1.284 1.00 93.06 99 ARG A O 1
ATOM 760 N N . ASP A 1 100 ? 5.633 7.301 -0.847 1.00 89.56 100 ASP A N 1
ATOM 761 C CA . ASP A 1 100 ? 5.781 8.066 -2.080 1.00 89.56 100 ASP A CA 1
ATOM 762 C C . ASP A 1 100 ? 7.157 8.753 -2.175 1.00 89.56 100 ASP A C 1
ATOM 764 O O . ASP A 1 100 ? 7.626 9.018 -3.274 1.00 89.56 100 ASP A O 1
ATOM 768 N N . ASN A 1 101 ? 7.886 8.919 -1.061 1.00 88.88 101 ASN A N 1
ATOM 769 C CA . ASN A 1 101 ? 9.277 9.390 -1.074 1.00 88.88 101 ASN A CA 1
ATOM 770 C C . ASN A 1 101 ? 10.288 8.339 -1.574 1.00 88.88 101 ASN A C 1
ATOM 772 O O . ASN A 1 101 ? 11.439 8.692 -1.836 1.00 88.88 101 ASN A O 1
ATOM 776 N N . CYS A 1 102 ? 9.900 7.064 -1.711 1.00 90.50 102 CYS A N 1
ATOM 777 C CA . CYS A 1 102 ? 10.780 6.017 -2.238 1.00 90.50 102 CYS A CA 1
ATOM 778 C C . CYS A 1 102 ? 11.103 6.191 -3.726 1.00 90.50 102 CYS A C 1
ATOM 780 O O . CYS A 1 102 ? 12.113 5.664 -4.190 1.00 90.50 102 CYS A O 1
ATOM 782 N N . ALA A 1 103 ? 10.270 6.920 -4.473 1.00 86.38 103 ALA A N 1
ATOM 783 C CA . ALA A 1 103 ? 10.492 7.201 -5.883 1.00 86.38 103 ALA A CA 1
ATOM 784 C C . ALA A 1 103 ? 10.128 8.652 -6.196 1.00 86.38 103 ALA A C 1
ATOM 786 O O . ALA A 1 103 ? 9.074 9.140 -5.812 1.00 86.38 103 ALA A O 1
ATOM 787 N N . ASN A 1 104 ? 10.992 9.347 -6.929 1.00 73.75 104 ASN A N 1
ATOM 788 C CA . ASN A 1 104 ? 10.704 10.706 -7.385 1.00 73.75 104 ASN A CA 1
ATOM 789 C C . ASN A 1 104 ? 9.940 10.702 -8.723 1.00 73.75 104 ASN A C 1
ATOM 791 O O . ASN A 1 104 ? 9.822 9.679 -9.398 1.00 73.75 104 ASN A O 1
ATOM 795 N N . ASP A 1 105 ? 9.470 11.871 -9.159 1.00 65.00 105 ASP A N 1
ATOM 796 C CA . ASP A 1 105 ? 8.684 12.042 -10.396 1.00 65.00 105 ASP A CA 1
ATOM 797 C C . ASP A 1 105 ? 9.433 11.689 -11.699 1.00 65.00 105 ASP A C 1
ATOM 799 O O . ASP A 1 105 ? 8.876 11.810 -12.789 1.00 65.00 105 ASP A O 1
ATOM 803 N N . ARG A 1 106 ? 10.709 11.282 -11.623 1.00 62.44 106 ARG A N 1
ATOM 804 C CA . ARG A 1 106 ? 11.553 10.968 -12.787 1.00 62.44 106 ARG A CA 1
ATOM 805 C C . ARG A 1 106 ? 11.790 9.477 -12.999 1.00 62.44 106 ARG A C 1
ATOM 807 O O . ARG A 1 106 ? 12.603 9.133 -13.853 1.00 62.44 106 ARG A O 1
ATOM 814 N N . VAL A 1 107 ? 11.141 8.603 -12.233 1.00 61.19 107 VAL A N 1
ATOM 815 C CA . VAL A 1 107 ? 11.298 7.159 -12.422 1.00 61.19 107 VAL A CA 1
ATOM 816 C C . VAL A 1 107 ? 10.410 6.704 -13.574 1.00 61.19 107 VAL A C 1
ATOM 818 O O . VAL A 1 107 ? 9.182 6.699 -13.479 1.00 61.19 107 VAL A O 1
ATOM 821 N N . ASP A 1 108 ? 11.033 6.337 -14.688 1.00 62.72 108 ASP A N 1
ATOM 822 C CA . ASP A 1 108 ? 10.391 5.521 -15.703 1.00 62.72 108 ASP A CA 1
ATOM 823 C C . ASP A 1 108 ? 10.361 4.069 -15.208 1.00 62.72 108 ASP A C 1
ATOM 825 O O . ASP A 1 108 ? 11.348 3.535 -14.711 1.00 62.72 108 ASP A O 1
ATOM 829 N N . ALA A 1 109 ? 9.228 3.381 -15.367 1.00 60.50 109 ALA A N 1
ATOM 830 C CA . ALA A 1 109 ? 9.146 1.956 -15.026 1.00 60.50 109 ALA A CA 1
ATOM 831 C C . ALA A 1 109 ? 10.152 1.094 -15.825 1.00 60.50 109 ALA A C 1
ATOM 833 O O . ALA A 1 109 ? 10.423 -0.045 -15.464 1.00 60.50 109 ALA A O 1
ATOM 834 N N . ALA A 1 110 ? 10.716 1.642 -16.909 1.00 64.06 110 ALA A N 1
ATOM 835 C CA . ALA A 1 110 ? 11.760 1.013 -17.707 1.00 64.06 110 ALA A CA 1
ATOM 836 C C . ALA A 1 110 ? 13.161 1.065 -17.059 1.00 64.06 110 ALA A C 1
ATOM 838 O O . ALA A 1 110 ? 13.999 0.240 -17.420 1.00 64.06 110 ALA A O 1
ATOM 839 N N . SER A 1 111 ? 13.414 1.965 -16.098 1.00 65.69 111 SER A N 1
ATOM 840 C CA . SER A 1 111 ? 14.713 2.096 -15.418 1.00 65.69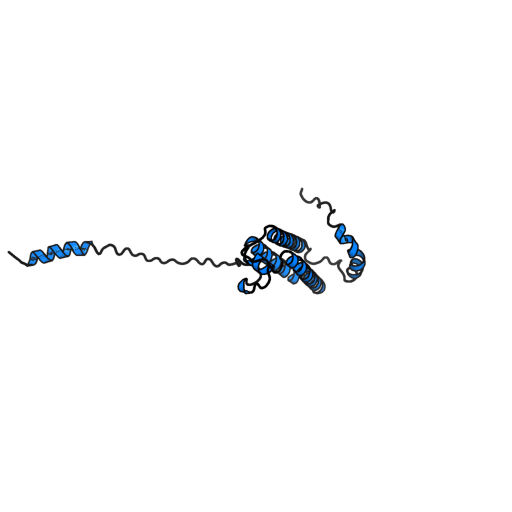 111 SER A CA 1
ATOM 841 C C . SER A 1 111 ? 14.571 2.009 -13.895 1.00 65.69 111 SER A C 1
ATOM 843 O O . SER A 1 111 ? 14.954 2.920 -13.158 1.00 65.69 111 SER A O 1
ATOM 845 N N . LEU A 1 112 ? 14.045 0.876 -13.419 1.00 70.75 112 LEU A N 1
ATOM 846 C CA . LEU A 1 112 ? 13.947 0.554 -11.990 1.00 70.75 112 LEU A CA 1
ATOM 847 C C . LEU A 1 112 ? 15.328 0.640 -11.327 1.00 70.75 112 LEU A C 1
ATOM 849 O O . LEU A 1 112 ? 16.235 -0.120 -11.682 1.00 70.75 112 LEU A O 1
ATOM 853 N N . LYS A 1 113 ? 15.505 1.514 -10.328 1.00 82.50 113 LYS A N 1
ATOM 854 C CA . LYS A 1 113 ? 16.717 1.464 -9.500 1.00 82.50 113 LYS A CA 1
ATOM 855 C C . LYS A 1 113 ? 16.519 0.467 -8.367 1.00 82.50 113 LYS A C 1
ATOM 857 O O . LYS A 1 113 ? 15.507 0.498 -7.672 1.00 82.50 113 LYS A O 1
ATOM 862 N N . ALA A 1 114 ? 17.537 -0.351 -8.103 1.00 86.75 114 ALA A N 1
ATOM 863 C CA . ALA A 1 114 ? 17.522 -1.300 -6.987 1.00 86.75 114 ALA A CA 1
ATOM 864 C C . ALA A 1 114 ? 17.192 -0.627 -5.638 1.00 86.75 114 ALA A C 1
ATOM 866 O O . ALA A 1 114 ? 16.474 -1.196 -4.824 1.00 86.75 114 ALA A O 1
ATOM 867 N N . SER A 1 115 ? 17.645 0.614 -5.428 1.00 86.62 115 SER A N 1
ATOM 868 C CA . SER A 1 115 ? 17.338 1.393 -4.223 1.00 86.62 115 SER A CA 1
ATOM 869 C C . SER A 1 115 ? 15.858 1.770 -4.082 1.00 86.62 115 SER A C 1
ATOM 871 O O . SER A 1 115 ? 15.365 1.875 -2.965 1.00 86.62 115 SER A O 1
ATOM 873 N N . GLU A 1 116 ? 15.152 2.000 -5.193 1.00 90.12 116 GLU A N 1
ATOM 874 C CA . GLU A 1 116 ? 13.721 2.344 -5.192 1.00 90.12 116 GLU A CA 1
ATOM 875 C C . GLU A 1 116 ? 12.886 1.096 -4.865 1.00 90.12 116 GLU A C 1
ATOM 877 O O . GLU A 1 116 ? 11.972 1.164 -4.042 1.00 90.12 116 GLU A O 1
ATOM 882 N N . LEU A 1 117 ? 13.260 -0.057 -5.437 1.00 89.12 117 LEU A N 1
ATOM 883 C CA . LEU A 1 117 ? 12.650 -1.355 -5.129 1.00 89.12 117 LEU A CA 1
ATOM 884 C C . LEU A 1 117 ? 12.840 -1.737 -3.656 1.00 89.12 117 LEU A C 1
ATOM 886 O O . LEU A 1 117 ? 11.870 -2.090 -2.991 1.00 89.12 117 LEU A O 1
ATOM 890 N N . GLU A 1 118 ? 14.063 -1.612 -3.135 1.00 89.69 118 GLU A N 1
ATOM 891 C CA . GLU A 1 118 ? 14.374 -1.916 -1.734 1.00 89.69 118 GLU A CA 1
ATOM 892 C C . GLU A 1 118 ? 13.598 -1.007 -0.770 1.00 89.69 118 GLU A C 1
ATOM 894 O O . GLU A 1 118 ? 13.028 -1.480 0.213 1.00 89.69 118 GLU A O 1
ATOM 899 N N . CYS A 1 119 ? 13.511 0.294 -1.071 1.00 93.69 119 CYS A N 1
ATOM 900 C CA . CYS A 1 119 ? 12.738 1.238 -0.264 1.00 93.69 119 CYS A CA 1
ATOM 901 C C . CYS A 1 119 ? 11.255 0.850 -0.203 1.00 93.69 119 CYS A C 1
ATOM 903 O O . CYS A 1 119 ? 10.679 0.781 0.885 1.00 93.69 119 CYS A O 1
ATOM 905 N N . LEU A 1 120 ? 10.642 0.556 -1.357 1.00 94.75 120 LEU A N 1
ATOM 906 C CA . LEU A 1 120 ? 9.233 0.164 -1.425 1.00 94.75 120 LEU A CA 1
ATOM 907 C C . LEU A 1 120 ? 8.982 -1.173 -0.724 1.00 94.75 120 LEU A C 1
ATOM 909 O O . LEU A 1 120 ? 8.038 -1.279 0.058 1.00 94.75 120 LEU A O 1
ATOM 913 N N . ALA A 1 121 ? 9.833 -2.174 -0.954 1.00 92.06 121 ALA A N 1
ATOM 914 C CA . ALA A 1 121 ? 9.711 -3.479 -0.312 1.00 92.06 121 ALA A CA 1
ATOM 915 C C . ALA A 1 121 ? 9.816 -3.362 1.216 1.00 92.06 121 ALA A C 1
ATOM 917 O O . ALA A 1 121 ? 8.948 -3.862 1.932 1.00 92.06 121 ALA A O 1
ATOM 918 N N . SER A 1 122 ? 10.822 -2.638 1.717 1.00 89.00 122 SER A N 1
ATOM 919 C CA . SER A 1 122 ? 11.006 -2.377 3.149 1.00 89.00 122 SER A CA 1
ATOM 920 C C . SER A 1 122 ? 9.798 -1.663 3.766 1.00 89.00 122 SER A C 1
ATOM 922 O O . SER A 1 122 ? 9.305 -2.070 4.823 1.00 89.00 122 SER A O 1
ATOM 924 N N . TRP A 1 123 ? 9.244 -0.662 3.069 1.00 94.94 123 TRP A N 1
ATOM 925 C CA . TRP A 1 123 ? 8.018 0.012 3.499 1.00 94.94 123 TRP A CA 1
ATOM 926 C C . TRP A 1 123 ? 6.844 -0.970 3.630 1.00 94.94 123 TRP A C 1
ATOM 928 O O . TRP A 1 123 ? 6.178 -0.989 4.669 1.00 94.94 123 TRP A O 1
ATOM 938 N N . TYR A 1 124 ? 6.611 -1.822 2.624 1.00 95.56 124 TYR A N 1
ATOM 939 C CA . TYR A 1 124 ? 5.528 -2.808 2.665 1.00 95.56 124 TYR A CA 1
ATOM 940 C C . TYR A 1 124 ? 5.712 -3.828 3.786 1.00 95.56 124 TYR A C 1
ATOM 942 O O . TYR A 1 124 ? 4.768 -4.052 4.543 1.00 95.56 124 TYR A O 1
ATOM 950 N N . TYR A 1 125 ? 6.906 -4.408 3.941 1.00 90.38 125 TYR A N 1
ATOM 951 C CA . TYR A 1 125 ? 7.170 -5.372 5.012 1.00 90.38 125 TYR A CA 1
ATOM 952 C C . TYR A 1 125 ? 6.907 -4.772 6.393 1.00 90.38 125 TYR A C 1
ATOM 954 O O . TYR A 1 125 ? 6.233 -5.399 7.210 1.00 90.38 125 TYR A O 1
ATOM 962 N N . GLY A 1 126 ? 7.353 -3.535 6.639 1.00 85.38 126 GLY A N 1
ATOM 963 C CA . GLY A 1 126 ? 7.095 -2.848 7.904 1.00 85.38 126 GLY A CA 1
ATOM 964 C C . GLY A 1 126 ? 5.602 -2.629 8.172 1.00 85.38 126 GLY A C 1
ATOM 965 O O . GLY A 1 126 ? 5.130 -2.859 9.286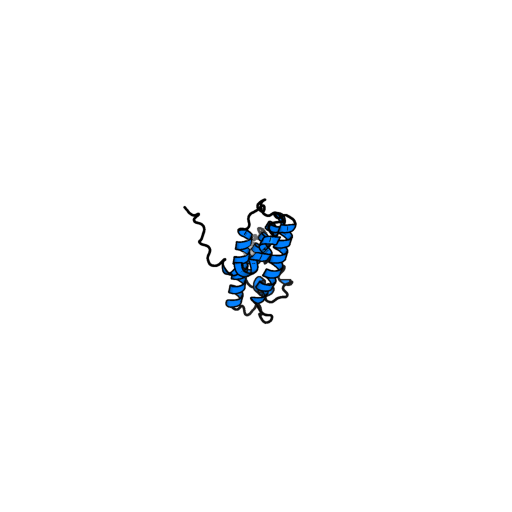 1.00 85.38 126 GLY A O 1
ATOM 966 N N . ARG A 1 127 ? 4.833 -2.225 7.152 1.00 91.75 127 ARG A N 1
ATOM 967 C CA . ARG A 1 127 ? 3.382 -2.005 7.288 1.00 91.75 127 ARG A CA 1
ATOM 968 C C . ARG A 1 127 ? 2.597 -3.302 7.450 1.00 91.75 127 ARG A C 1
ATOM 970 O O . ARG A 1 127 ? 1.668 -3.339 8.253 1.00 91.75 127 ARG A O 1
ATOM 977 N N . ILE A 1 128 ? 2.961 -4.347 6.710 1.00 90.25 128 ILE A N 1
ATOM 978 C CA . ILE A 1 128 ? 2.354 -5.678 6.816 1.00 90.25 128 ILE A CA 1
ATOM 979 C C . ILE A 1 128 ? 2.617 -6.264 8.202 1.00 90.25 128 ILE A C 1
ATOM 981 O O . ILE A 1 128 ? 1.676 -6.753 8.820 1.00 90.25 128 ILE A O 1
ATOM 985 N N . ALA A 1 129 ? 3.846 -6.166 8.721 1.00 84.62 129 ALA A N 1
ATOM 986 C CA . ALA A 1 129 ? 4.176 -6.623 10.069 1.00 84.62 129 ALA A CA 1
ATOM 987 C C . ALA A 1 129 ? 3.353 -5.878 11.132 1.00 84.62 129 ALA A C 1
ATOM 989 O O . ALA A 1 129 ? 2.650 -6.513 11.913 1.00 84.62 129 ALA A O 1
ATOM 990 N N . GLU A 1 130 ? 3.332 -4.538 11.087 1.00 84.69 130 GLU A N 1
ATOM 991 C CA . GLU A 1 130 ? 2.540 -3.727 12.024 1.00 84.69 130 GLU A CA 1
ATOM 992 C C . GLU A 1 130 ? 1.061 -4.121 12.004 1.00 84.69 130 GLU A C 1
ATOM 994 O O . GLU A 1 130 ? 0.476 -4.356 13.058 1.00 84.69 130 GLU A O 1
ATOM 999 N N . LEU A 1 131 ? 0.458 -4.225 10.814 1.00 86.75 131 LEU A N 1
ATOM 1000 C CA . LEU A 1 131 ? -0.947 -4.600 10.681 1.00 86.75 131 LEU A CA 1
ATOM 1001 C C . LEU A 1 131 ? -1.211 -6.067 11.008 1.00 86.75 131 LEU A C 1
ATOM 1003 O O . LEU A 1 131 ? -2.344 -6.384 11.330 1.00 86.75 131 LEU A O 1
ATOM 1007 N N . SER A 1 132 ? -0.236 -6.967 10.914 1.00 82.62 132 SER A N 1
ATOM 1008 C CA . SER A 1 132 ? -0.421 -8.383 11.265 1.00 82.62 132 SER A CA 1
ATOM 1009 C C . SER A 1 132 ? -0.363 -8.603 12.774 1.00 82.62 132 SER A C 1
ATOM 1011 O O . SER A 1 132 ? -1.065 -9.469 13.288 1.00 82.62 132 SER A O 1
ATOM 1013 N N . GLU A 1 133 ? 0.408 -7.783 13.485 1.00 78.50 133 GLU A N 1
ATOM 1014 C CA . GLU A 1 133 ? 0.641 -7.908 14.925 1.00 78.50 133 GLU A CA 1
ATOM 1015 C C . GLU A 1 133 ? -0.391 -7.185 15.804 1.00 78.50 133 GLU A C 1
ATOM 1017 O O . GLU A 1 133 ? -0.442 -7.460 17.004 1.00 78.50 133 GLU A O 1
ATOM 1022 N N . MET A 1 134 ? -1.226 -6.275 15.272 1.00 67.06 134 MET A N 1
ATOM 1023 C CA . MET A 1 134 ? -2.193 -5.583 16.142 1.00 67.06 134 MET A CA 1
ATOM 1024 C C . MET A 1 134 ? -3.194 -6.597 16.742 1.00 67.06 134 MET A C 1
ATOM 1026 O O . MET A 1 134 ? -3.698 -7.456 16.010 1.00 67.06 134 MET A O 1
ATOM 1030 N N . PRO A 1 135 ? -3.511 -6.531 18.044 1.00 63.09 135 PRO A N 1
ATOM 1031 C CA . PRO A 1 135 ? -4.511 -7.406 18.655 1.00 63.09 135 PRO A CA 1
ATOM 1032 C C . PRO A 1 135 ? -5.909 -7.155 18.061 1.00 63.09 135 PRO A C 1
ATOM 1034 O O . PRO A 1 135 ? -6.236 -6.026 17.710 1.00 63.09 135 PRO A O 1
ATOM 1037 N N . SER A 1 136 ? -6.719 -8.209 17.921 1.00 58.78 136 SER A N 1
ATOM 1038 C CA . SER A 1 136 ? -8.102 -8.141 17.426 1.00 58.78 136 SER A CA 1
ATOM 1039 C C . SER A 1 136 ? -9.003 -9.046 18.283 1.00 58.78 136 SER A C 1
ATOM 1041 O O . SER A 1 136 ? -8.724 -10.249 18.360 1.00 58.78 136 SER A O 1
ATOM 1043 N N . PRO A 1 137 ? -10.048 -8.514 18.957 1.00 57.94 137 PRO A N 1
ATOM 1044 C CA . PRO A 1 137 ? -10.428 -7.096 19.044 1.00 57.94 137 PRO A CA 1
ATOM 1045 C C . PRO A 1 137 ? -9.440 -6.271 19.890 1.00 57.94 137 PRO A C 1
ATOM 1047 O O . PRO A 1 137 ? -8.655 -6.834 20.659 1.00 57.94 137 PRO A O 1
ATOM 1050 N N . ALA A 1 138 ? -9.497 -4.940 19.780 1.00 51.75 138 ALA A N 1
ATOM 1051 C CA . ALA A 1 138 ? -8.732 -4.047 20.649 1.00 51.75 138 ALA A CA 1
ATOM 1052 C C . ALA A 1 138 ? -8.997 -4.368 22.138 1.00 51.75 138 ALA A C 1
ATOM 1054 O O . ALA A 1 138 ? -10.144 -4.630 22.523 1.00 51.75 138 ALA A O 1
ATOM 1055 N N . PRO A 1 139 ? -7.963 -4.380 22.998 1.00 57.19 139 PRO A N 1
ATOM 1056 C CA . PRO A 1 139 ? -8.140 -4.732 24.399 1.00 57.19 139 PRO A CA 1
ATOM 1057 C C . PRO A 1 139 ? -9.021 -3.698 25.118 1.00 57.19 139 PRO A C 1
ATOM 1059 O O . PRO A 1 139 ? -8.893 -2.488 24.920 1.00 57.19 139 PRO A O 1
ATOM 1062 N N . ALA A 1 140 ? -9.918 -4.179 25.985 1.00 53.56 140 ALA A N 1
ATOM 1063 C CA . ALA A 1 140 ? -10.951 -3.372 26.645 1.00 53.56 140 ALA A CA 1
ATOM 1064 C C . ALA A 1 140 ? -10.399 -2.215 27.508 1.00 53.56 140 ALA A C 1
ATOM 1066 O O . ALA A 1 140 ? -11.129 -1.278 27.837 1.00 53.56 140 ALA A O 1
ATOM 1067 N N . GLU A 1 141 ? -9.116 -2.257 27.875 1.00 46.44 141 GLU A N 1
ATOM 1068 C CA . GLU A 1 141 ? -8.428 -1.186 28.601 1.00 46.44 141 GLU A CA 1
ATOM 1069 C C . GLU A 1 141 ? -8.148 0.087 27.776 1.00 46.44 141 GLU A C 1
ATOM 1071 O O . GLU A 1 141 ? -7.873 1.135 28.369 1.00 46.44 141 GLU A O 1
ATOM 1076 N N . TRP A 1 142 ? -8.259 0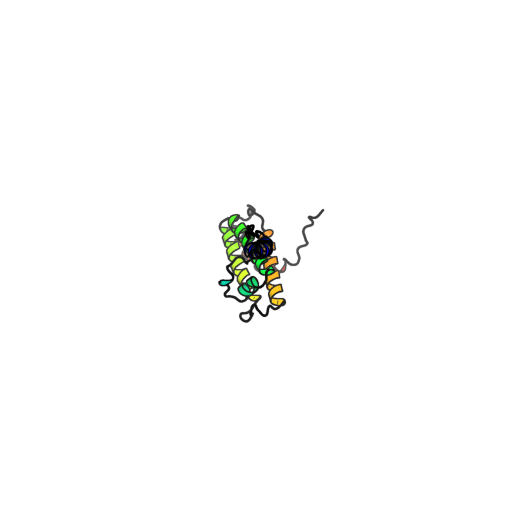.060 26.441 1.00 45.94 142 TRP A N 1
ATOM 1077 C CA . TRP A 1 142 ? -7.998 1.215 25.562 1.00 45.94 142 TRP A CA 1
ATOM 1078 C C . TRP A 1 142 ? -9.187 2.193 25.499 1.00 45.94 142 TRP A C 1
ATOM 1080 O O . TRP A 1 142 ? -9.638 2.622 24.440 1.00 45.94 142 TRP A O 1
ATOM 1090 N N . SER A 1 143 ? -9.713 2.574 26.666 1.00 46.88 143 SER A N 1
ATOM 1091 C CA . SER A 1 143 ? -10.778 3.577 26.778 1.00 46.88 143 SER A CA 1
ATOM 1092 C C . SER A 1 143 ? -10.277 4.998 26.430 1.00 46.88 143 SER A C 1
ATOM 1094 O O . SER A 1 143 ? -9.094 5.298 26.626 1.00 46.88 143 SER A O 1
ATOM 1096 N N . PRO A 1 144 ? -11.159 5.937 26.015 1.00 45.62 144 PRO A N 1
ATOM 1097 C CA . PRO A 1 144 ? -10.783 7.286 25.552 1.00 45.62 144 PRO A CA 1
ATOM 1098 C C . PRO A 1 144 ? -9.950 8.127 26.534 1.00 45.62 144 PRO A C 1
ATOM 1100 O O . PRO A 1 144 ? -9.322 9.108 26.143 1.00 45.62 144 PRO A O 1
ATOM 1103 N N . ARG A 1 145 ? -9.918 7.755 27.822 1.00 47.09 145 ARG A N 1
ATOM 1104 C CA . ARG A 1 145 ? -9.103 8.430 28.845 1.00 47.09 145 ARG A CA 1
ATOM 1105 C C . ARG A 1 145 ? -7.602 8.143 28.699 1.00 47.09 145 ARG A C 1
ATOM 1107 O O . ARG A 1 145 ? -6.809 8.938 29.191 1.00 47.09 145 ARG A O 1
ATOM 1114 N N . PHE A 1 146 ? -7.212 7.056 28.027 1.00 46.47 146 PHE A N 1
ATOM 1115 C CA . PHE A 1 146 ? -5.807 6.683 27.821 1.00 46.47 146 PHE A CA 1
ATOM 1116 C C . PHE A 1 146 ? -5.170 7.365 26.601 1.00 46.47 146 PHE A C 1
ATOM 1118 O O . PHE A 1 146 ? -4.016 7.780 26.677 1.00 46.47 146 PHE A O 1
ATOM 1125 N N . VAL A 1 147 ? -5.922 7.570 25.513 1.00 46.66 147 VAL A N 1
ATOM 1126 C CA . VAL A 1 147 ? -5.412 8.181 24.266 1.00 46.66 147 VAL A CA 1
ATOM 1127 C C . VAL A 1 147 ? -4.909 9.617 24.496 1.00 46.66 147 VAL A C 1
ATOM 1129 O O . VAL A 1 147 ? -3.828 9.977 24.034 1.00 46.66 147 VAL A O 1
ATOM 1132 N N . ALA A 1 148 ? -5.609 10.402 25.325 1.00 44.53 148 ALA A N 1
ATOM 1133 C CA . ALA A 1 148 ? -5.206 11.770 25.676 1.00 44.53 148 ALA A CA 1
ATOM 1134 C C . ALA A 1 148 ? -3.913 11.850 26.519 1.00 44.53 148 ALA A C 1
ATOM 1136 O O . ALA A 1 148 ? -3.191 12.843 26.461 1.00 44.53 148 ALA A O 1
ATOM 1137 N N . ALA A 1 149 ? -3.599 10.815 27.306 1.00 41.62 149 ALA A N 1
ATOM 1138 C CA . ALA A 1 149 ? -2.361 10.758 28.090 1.00 41.62 149 ALA A CA 1
ATOM 1139 C C . ALA A 1 149 ? -1.159 10.306 27.240 1.00 41.62 149 ALA A C 1
ATOM 1141 O O . ALA A 1 149 ? -0.018 10.684 27.508 1.00 41.62 149 ALA A O 1
ATOM 1142 N N . VAL A 1 150 ? -1.426 9.517 26.199 1.00 44.72 150 VAL A N 1
ATOM 1143 C CA . VAL A 1 150 ? -0.431 8.941 25.293 1.00 44.72 150 VAL A CA 1
ATOM 1144 C C . VAL A 1 150 ? 0.073 9.985 24.278 1.00 44.72 150 VAL A C 1
ATOM 1146 O O . VAL A 1 150 ? 1.282 10.070 24.070 1.00 44.72 150 VAL A O 1
ATOM 1149 N N . GLU A 1 151 ? -0.769 10.896 23.770 1.00 41.41 151 GLU A N 1
ATOM 1150 C CA . GLU A 1 151 ? -0.322 12.025 22.919 1.00 41.41 151 GLU A CA 1
ATOM 1151 C C . GLU A 1 151 ? 0.735 12.927 23.585 1.00 41.41 151 GLU A C 1
ATOM 1153 O O . GLU A 1 151 ? 1.656 13.405 22.921 1.00 41.41 151 GLU A O 1
ATOM 1158 N N . ILE A 1 152 ? 0.664 13.106 24.907 1.00 45.19 152 ILE A N 1
ATOM 1159 C CA . ILE A 1 152 ? 1.606 13.942 25.669 1.00 45.19 152 ILE A CA 1
ATOM 1160 C C . ILE A 1 152 ? 2.975 13.246 25.841 1.00 45.19 152 ILE A C 1
ATOM 1162 O O . ILE A 1 152 ? 3.993 13.917 26.015 1.00 45.19 152 ILE A O 1
ATOM 1166 N N . TYR A 1 153 ? 3.034 11.912 25.733 1.00 44.38 153 TYR A N 1
ATOM 1167 C CA . TYR A 1 153 ? 4.238 11.105 25.984 1.00 44.38 153 TYR A CA 1
ATOM 1168 C C . TYR A 1 153 ? 4.893 10.487 24.732 1.00 44.38 153 TYR A C 1
ATOM 1170 O O . TYR A 1 153 ? 6.007 9.981 24.846 1.00 44.38 153 TYR A O 1
ATOM 1178 N N . ILE A 1 154 ? 4.272 10.517 23.542 1.00 44.25 154 ILE A N 1
ATOM 1179 C CA . ILE A 1 154 ? 4.799 9.826 22.339 1.00 44.25 154 ILE A CA 1
ATOM 1180 C C . ILE A 1 154 ? 5.942 10.575 21.629 1.00 44.25 154 ILE A C 1
ATOM 1182 O O . ILE A 1 154 ? 6.777 9.936 20.983 1.00 44.25 154 ILE A O 1
ATOM 1186 N N . HIS A 1 155 ? 6.050 11.901 21.744 1.00 45.50 155 HIS A N 1
ATOM 1187 C CA . HIS A 1 155 ? 7.039 12.652 20.954 1.00 45.50 155 HIS A CA 1
ATOM 1188 C C . HIS A 1 155 ? 8.526 12.265 21.174 1.00 45.50 155 HIS A C 1
ATOM 1190 O O . HIS A 1 155 ? 9.295 12.404 20.220 1.00 45.50 155 HIS A O 1
ATOM 1196 N N . PRO A 1 156 ? 8.970 11.716 22.329 1.00 34.22 156 PRO A N 1
ATOM 1197 C CA . PRO A 1 156 ? 10.311 11.152 22.486 1.00 34.22 156 PRO A CA 1
ATOM 1198 C C . PRO A 1 156 ? 10.385 9.613 22.363 1.00 34.22 156 PRO A C 1
ATOM 1200 O O . PRO A 1 156 ? 11.490 9.074 22.295 1.00 34.22 156 PRO A O 1
ATOM 1203 N N . LEU A 1 157 ? 9.262 8.879 22.325 1.00 42.34 157 LEU A N 1
ATOM 1204 C CA . LEU A 1 157 ? 9.245 7.407 22.432 1.00 42.34 157 LEU A CA 1
ATOM 1205 C C . LEU A 1 157 ? 9.430 6.656 21.105 1.00 42.34 157 LEU A C 1
ATOM 1207 O O . LEU A 1 157 ? 9.768 5.473 21.128 1.00 42.34 157 LEU A O 1
ATOM 1211 N N . TRP A 1 158 ? 9.328 7.328 19.954 1.00 42.47 158 TRP A N 1
ATOM 1212 C CA . TRP A 1 158 ? 9.681 6.714 18.664 1.00 42.47 158 TRP A CA 1
ATOM 1213 C C . TRP A 1 158 ? 11.163 6.312 18.567 1.00 42.47 158 TRP A C 1
ATOM 1215 O O . TRP A 1 158 ? 11.497 5.436 17.779 1.00 42.47 158 TRP A O 1
ATOM 1225 N N . ARG A 1 159 ? 12.046 6.880 19.407 1.00 40.47 159 ARG A N 1
ATOM 1226 C CA . ARG A 1 159 ? 13.480 6.532 19.463 1.00 40.47 159 ARG A CA 1
ATOM 1227 C C . ARG A 1 159 ? 13.775 5.234 20.241 1.00 40.47 159 ARG A C 1
ATOM 1229 O O . ARG A 1 159 ? 14.886 4.732 20.165 1.00 40.47 159 ARG A O 1
ATOM 1236 N N . MET A 1 160 ? 12.823 4.683 21.002 1.00 37.53 160 MET A N 1
ATOM 1237 C CA . MET A 1 160 ? 13.056 3.495 21.850 1.00 37.53 160 MET A CA 1
ATOM 1238 C C . MET A 1 160 ? 12.471 2.186 21.296 1.00 37.53 160 MET A C 1
ATOM 1240 O O . MET A 1 160 ? 12.553 1.154 21.962 1.00 37.53 160 MET A O 1
ATOM 1244 N N . ARG A 1 161 ? 11.890 2.188 20.087 1.00 44.44 161 ARG A N 1
ATOM 1245 C CA . ARG A 1 161 ? 11.422 0.947 19.438 1.00 44.44 161 ARG A CA 1
ATOM 1246 C C . ARG A 1 161 ? 12.576 0.085 18.907 1.00 44.44 161 ARG A C 1
ATOM 1248 O O . ARG A 1 161 ? 12.409 -1.122 18.788 1.00 44.44 161 ARG A O 1
ATOM 1255 N N . ASP A 1 162 ? 13.756 0.675 18.730 1.00 45.47 162 ASP A N 1
ATOM 1256 C CA . ASP A 1 162 ? 14.957 -0.008 18.230 1.00 45.47 162 ASP A CA 1
ATOM 1257 C C . ASP A 1 162 ? 15.678 -0.853 19.305 1.00 45.47 162 ASP A C 1
ATOM 1259 O O . ASP A 1 162 ? 16.665 -1.520 19.009 1.00 45.47 162 ASP A O 1
ATOM 1263 N N . GLN A 1 163 ? 15.194 -0.858 20.558 1.00 44.56 163 GLN A N 1
ATOM 1264 C CA . GLN A 1 163 ? 15.862 -1.527 21.685 1.00 44.56 163 GLN A CA 1
ATOM 1265 C C . GLN A 1 163 ? 14.929 -2.387 22.557 1.00 44.56 163 GLN A C 1
ATOM 1267 O O . GLN A 1 163 ? 15.197 -2.564 23.747 1.00 44.56 163 GLN A O 1
ATOM 1272 N N . LYS A 1 164 ? 13.832 -2.944 22.024 1.00 36.78 164 LYS A N 1
ATOM 1273 C CA . LYS A 1 164 ? 13.098 -3.978 22.777 1.00 36.78 164 LYS A CA 1
ATOM 1274 C C . LYS A 1 164 ? 13.699 -5.365 22.517 1.00 36.78 164 LYS A C 1
ATOM 1276 O O . LYS A 1 164 ? 13.822 -5.744 21.355 1.00 36.78 164 LYS A O 1
ATOM 1281 N N . PRO A 1 165 ? 14.064 -6.128 23.566 1.00 38.88 165 PRO A N 1
ATOM 1282 C CA . PRO A 1 165 ? 14.446 -7.521 23.394 1.00 38.88 165 PRO A CA 1
ATOM 1283 C C . PRO A 1 165 ? 13.248 -8.319 22.869 1.00 38.88 165 PRO A C 1
ATOM 1285 O O . PRO A 1 165 ? 12.109 -8.098 23.291 1.00 38.88 165 PRO A O 1
ATOM 1288 N N . VAL A 1 166 ? 13.530 -9.220 21.927 1.00 40.25 166 VAL A N 1
ATOM 1289 C CA . VAL A 1 166 ? 12.564 -10.166 21.356 1.00 40.25 166 VAL A CA 1
ATOM 1290 C C . VAL A 1 166 ? 11.908 -10.946 22.505 1.00 40.25 166 VAL A C 1
ATOM 1292 O O . VAL A 1 166 ? 12.638 -11.436 23.369 1.00 40.25 166 VAL A O 1
ATOM 1295 N N . PRO A 1 167 ? 10.567 -11.062 22.567 1.00 34.75 167 PRO A N 1
ATOM 1296 C CA . PRO A 1 167 ? 9.920 -11.885 23.576 1.00 34.75 167 PRO A CA 1
ATOM 1297 C C . PRO A 1 167 ? 10.350 -13.341 23.400 1.00 34.75 167 PRO A C 1
ATOM 1299 O O . PRO A 1 167 ? 10.255 -13.899 22.307 1.00 34.75 167 PRO A O 1
ATOM 1302 N N . GLU A 1 168 ? 10.812 -13.947 24.486 1.00 41.72 168 GLU A N 1
ATOM 1303 C CA . GLU A 1 168 ? 11.179 -15.356 24.557 1.00 41.72 168 GLU A CA 1
ATOM 1304 C C . GLU A 1 168 ? 9.907 -16.211 24.519 1.00 41.72 168 GLU A C 1
ATOM 1306 O O . GLU A 1 168 ? 9.363 -16.623 25.538 1.00 41.72 168 GLU A O 1
ATOM 1311 N N . VAL A 1 169 ? 9.378 -16.403 23.312 1.00 43.28 169 VAL A N 1
ATOM 1312 C CA . VAL A 1 169 ? 8.353 -17.406 23.015 1.00 43.28 169 VAL A CA 1
ATOM 1313 C C . VAL A 1 169 ? 8.743 -18.130 21.728 1.00 43.28 169 VAL A C 1
ATOM 1315 O O . VAL A 1 169 ? 8.081 -18.039 20.702 1.00 43.28 169 VAL A O 1
ATOM 1318 N N . TYR A 1 170 ? 9.850 -18.858 21.811 1.00 34.50 170 TYR A N 1
ATOM 1319 C CA . TYR A 1 170 ? 10.013 -20.152 21.161 1.00 34.50 170 TYR A CA 1
ATOM 1320 C C . TYR A 1 170 ? 10.647 -21.054 22.219 1.00 34.50 170 TYR A C 1
ATOM 1322 O O . TYR A 1 170 ? 11.738 -20.751 22.698 1.00 34.50 170 TYR A O 1
ATOM 1330 N N . VAL A 1 171 ? 9.912 -22.081 22.651 1.00 37.75 171 VAL A N 1
ATOM 1331 C CA . VAL A 1 171 ? 10.479 -23.190 23.437 1.00 37.75 171 VAL A CA 1
ATOM 1332 C C . VAL A 1 171 ? 11.448 -23.962 22.550 1.00 37.75 171 VAL A C 1
ATOM 1334 O O . VAL A 1 171 ? 11.090 -24.162 21.365 1.00 37.75 171 VAL A O 1
#

Secondary structure (DSSP, 8-state):
--THHHHHHHHHHHTTSS------------------S-SS-SS-GGG--SHHHHHHHH-HHHHHHHHHHHHHHHHHHHHS-HHHHHHHHHHHHHHHHHHHTTS-TT--TTS--HHHHHHHHHHHHHHHHHHHHS-SSPPTT--HHHHHHHHHHSTTGGGGGGGPPPP----

pLDDT: mean 70.35, std 21.0, range [34.22, 97.0]

Radius of gyration: 32.22 Å; chains: 1; bounding box: 33×69×106 Å